Protein AF-A0A7W0PMU2-F1 (afdb_monomer_lite)

pLDDT: mean 76.15, std 16.68, range [39.75, 93.62]

Sequence (111 aa):
MLADWFDDGRVDRVYPLACYEEAIAAMPTDIRDYTDARDVIGRALTSALRGRSGAMSAEEQVPLPQAEGAIDATGTSTLPLPLPLVALFGLALTVLAAGALSHLARTRRDR

Foldseek 3Di:
DLVCCVVPNADPDDDDLVVLVVCLVPPDPCCVPVHCSNVRSVVSNVVNVVVVVVVVVPPPDDDDDDDDDDPPVPPPVPPVPPPVVVVVVVVVVVVVVVVVVVVVVVVVVVD

Radius of gyration: 25.79 Å; chains: 1; bounding box: 50×69×53 Å

Structure (mmCIF, N/CA/C/O backbone):
data_AF-A0A7W0PMU2-F1
#
_entry.id   AF-A0A7W0PMU2-F1
#
loop_
_atom_site.group_PDB
_atom_site.id
_atom_site.type_symbol
_atom_site.label_atom_id
_atom_site.label_alt_id
_atom_site.label_comp_id
_atom_site.label_asym_id
_atom_site.label_entity_id
_atom_site.label_seq_id
_atom_site.pdbx_PDB_ins_code
_atom_site.Cartn_x
_atom_site.Cartn_y
_atom_site.Cartn_z
_atom_site.occupancy
_atom_site.B_iso_or_equiv
_atom_site.auth_seq_id
_atom_site.auth_comp_id
_atom_site.auth_asym_id
_atom_site.auth_atom_id
_atom_site.pdbx_PDB_model_num
ATOM 1 N N . MET A 1 1 ? 1.602 -9.834 -9.540 1.00 82.94 1 MET A N 1
ATOM 2 C CA . MET A 1 1 ? 0.952 -8.577 -9.115 1.00 82.94 1 MET A CA 1
ATOM 3 C C . MET A 1 1 ? 1.589 -7.333 -9.696 1.00 82.94 1 MET A C 1
ATOM 5 O O . MET A 1 1 ? 0.844 -6.431 -10.011 1.00 82.94 1 MET A O 1
ATOM 9 N N . LEU A 1 2 ? 2.922 -7.229 -9.803 1.00 87.25 2 LEU A N 1
ATOM 10 C CA . LEU A 1 2 ? 3.525 -5.967 -10.243 1.00 87.25 2 LEU A CA 1
ATOM 11 C C . LEU A 1 2 ? 3.043 -5.592 -11.656 1.00 87.25 2 LEU A C 1
ATOM 13 O O . LEU A 1 2 ? 2.744 -4.437 -11.901 1.00 87.25 2 LEU A O 1
ATOM 17 N N . ALA A 1 3 ? 2.845 -6.594 -12.521 1.00 87.31 3 ALA A N 1
ATOM 18 C CA . ALA A 1 3 ? 2.192 -6.443 -13.823 1.00 87.31 3 ALA A CA 1
ATOM 19 C C . ALA A 1 3 ? 0.753 -5.889 -13.748 1.00 87.31 3 ALA A C 1
ATOM 21 O O . ALA A 1 3 ? 0.391 -5.086 -14.585 1.00 87.31 3 ALA A O 1
ATOM 22 N N . ASP A 1 4 ? -0.026 -6.271 -12.730 1.00 88.38 4 ASP A N 1
ATOM 23 C CA . ASP A 1 4 ? -1.390 -5.754 -12.502 1.00 88.38 4 ASP A CA 1
ATOM 24 C C . ASP A 1 4 ? -1.347 -4.241 -12.280 1.00 88.38 4 ASP A C 1
ATOM 26 O O . ASP A 1 4 ? -2.027 -3.482 -12.950 1.00 88.38 4 ASP A O 1
ATOM 30 N N . TRP A 1 5 ? -0.435 -3.810 -11.404 1.00 89.69 5 TRP A N 1
ATOM 31 C CA . TRP A 1 5 ? -0.202 -2.396 -11.144 1.00 89.69 5 TRP A CA 1
ATOM 32 C C . TRP A 1 5 ? 0.357 -1.653 -12.362 1.00 89.69 5 TRP A C 1
ATOM 34 O O . TRP A 1 5 ? 0.039 -0.488 -12.561 1.00 89.69 5 TRP A O 1
ATOM 44 N N . PHE A 1 6 ? 1.169 -2.303 -13.194 1.00 89.88 6 PHE A N 1
ATOM 45 C CA . PHE A 1 6 ? 1.695 -1.685 -14.412 1.00 89.88 6 PHE A CA 1
ATOM 46 C C . PHE A 1 6 ? 0.626 -1.382 -15.464 1.00 89.88 6 PHE A C 1
ATOM 48 O O . PHE A 1 6 ? 0.848 -0.487 -16.279 1.00 89.88 6 PHE A O 1
ATOM 55 N N . ASP A 1 7 ? -0.493 -2.107 -15.462 1.00 91.12 7 ASP A N 1
ATOM 56 C CA . ASP A 1 7 ? -1.523 -1.957 -16.487 1.00 91.12 7 ASP A CA 1
ATOM 57 C C . ASP A 1 7 ? -2.296 -0.632 -16.328 1.00 91.12 7 ASP A C 1
ATOM 59 O O . ASP A 1 7 ? -2.528 0.066 -17.317 1.00 91.12 7 ASP A O 1
ATOM 63 N N . ASP A 1 8 ? -2.668 -0.249 -15.100 1.00 90.38 8 ASP A N 1
ATOM 64 C CA . ASP A 1 8 ? -3.492 0.944 -14.838 1.00 90.38 8 ASP A CA 1
ATOM 65 C C . ASP A 1 8 ? -3.137 1.723 -13.550 1.00 90.38 8 ASP A C 1
ATOM 67 O O . ASP A 1 8 ? -3.837 2.665 -13.167 1.00 90.38 8 ASP A O 1
ATOM 71 N N . GLY A 1 9 ? -2.049 1.353 -12.870 1.00 90.81 9 GLY A N 1
ATOM 72 C CA . GLY A 1 9 ? -1.638 1.933 -11.590 1.00 90.81 9 GLY A CA 1
ATOM 73 C C . GLY A 1 9 ? -2.397 1.383 -10.377 1.00 90.81 9 GLY A C 1
ATOM 74 O O . GLY A 1 9 ? -2.260 1.922 -9.272 1.00 90.81 9 GLY A O 1
ATOM 75 N N . ARG A 1 10 ? -3.210 0.329 -10.530 1.00 91.19 10 ARG A N 1
ATOM 76 C CA . ARG A 1 10 ? -4.034 -0.245 -9.457 1.00 91.19 10 ARG A CA 1
ATOM 77 C C . ARG A 1 10 ? -3.775 -1.742 -9.304 1.00 91.19 10 ARG A C 1
ATOM 79 O O . ARG A 1 10 ? -3.279 -2.426 -10.182 1.00 91.19 10 ARG A O 1
ATOM 86 N N . VAL A 1 11 ? -4.054 -2.255 -8.109 1.00 91.06 11 VAL A N 1
ATOM 87 C CA . VAL A 1 11 ? -3.977 -3.695 -7.829 1.00 91.06 11 VAL A CA 1
ATOM 88 C C . VAL A 1 11 ? -5.399 -4.176 -7.618 1.00 91.06 11 VAL A C 1
ATOM 90 O O . VAL A 1 11 ? -5.951 -4.020 -6.527 1.00 91.06 11 VAL A O 1
ATOM 93 N N . ASP A 1 12 ? -5.999 -4.703 -8.679 1.00 88.88 12 ASP A N 1
ATOM 94 C CA . ASP A 1 12 ? -7.393 -5.148 -8.683 1.00 88.88 12 ASP A CA 1
ATOM 95 C C . ASP A 1 12 ? -7.5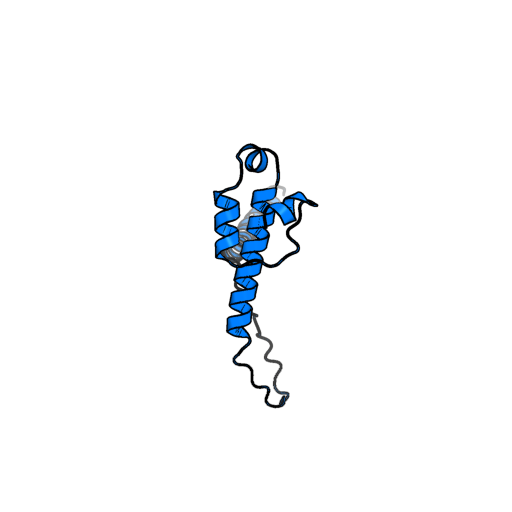26 -6.621 -8.297 1.00 88.88 12 ASP A C 1
ATOM 97 O O . ASP A 1 12 ? -8.568 -7.053 -7.793 1.00 88.88 12 ASP A O 1
ATOM 101 N N . ARG A 1 13 ? -6.465 -7.412 -8.487 1.00 89.56 13 ARG A N 1
ATOM 102 C CA . ARG A 1 13 ? -6.457 -8.827 -8.112 1.00 89.56 13 ARG A CA 1
ATOM 103 C C . ARG A 1 13 ? -5.980 -9.042 -6.679 1.00 89.56 13 ARG A C 1
ATOM 105 O O . ARG A 1 13 ? -5.066 -8.391 -6.175 1.00 89.56 13 ARG A O 1
ATOM 112 N N . VAL A 1 14 ? -6.580 -10.037 -6.029 1.00 89.31 14 VAL A N 1
ATOM 113 C CA . VAL A 1 14 ? -6.136 -10.523 -4.719 1.00 89.31 14 VAL A CA 1
ATOM 114 C C . VAL A 1 14 ? -5.021 -11.540 -4.923 1.00 89.31 14 VAL A C 1
ATOM 116 O O . VAL A 1 14 ? -5.182 -12.511 -5.663 1.00 89.31 14 VAL A O 1
ATOM 119 N N . TYR A 1 15 ? -3.897 -11.328 -4.245 1.00 90.00 15 TYR A N 1
ATOM 120 C CA . TYR A 1 15 ? -2.736 -12.210 -4.306 1.00 90.00 15 TYR A CA 1
ATOM 121 C C . TYR A 1 15 ? -2.450 -12.853 -2.940 1.00 90.00 15 TYR A C 1
ATOM 123 O O . TYR A 1 15 ? -2.900 -12.356 -1.906 1.00 90.00 15 TYR A O 1
ATOM 131 N N . PRO A 1 16 ? -1.705 -13.970 -2.894 1.00 90.81 16 PRO A N 1
ATOM 132 C CA . PRO A 1 16 ? -1.187 -14.513 -1.643 1.00 90.81 16 PRO A CA 1
ATOM 133 C C . PRO A 1 16 ? -0.252 -13.531 -0.928 1.00 90.81 16 PRO A C 1
ATOM 135 O O . PRO A 1 16 ? 0.419 -12.722 -1.568 1.00 90.81 16 PRO A O 1
ATOM 138 N N . LEU A 1 17 ? -0.158 -13.657 0.401 1.00 90.62 17 LEU A N 1
ATOM 139 C CA . LEU A 1 17 ? 0.656 -12.772 1.243 1.00 90.62 17 LEU A CA 1
ATOM 140 C C . LEU A 1 17 ? 2.118 -12.694 0.774 1.00 90.62 17 LEU A C 1
ATOM 142 O O . LEU A 1 17 ? 2.632 -11.600 0.571 1.00 90.62 17 LEU A O 1
ATOM 146 N N . ALA A 1 18 ? 2.737 -13.855 0.541 1.00 91.06 18 ALA A N 1
ATOM 147 C CA . ALA A 1 18 ? 4.133 -13.964 0.117 1.00 91.06 18 ALA A CA 1
ATOM 148 C C . ALA A 1 18 ? 4.414 -13.187 -1.172 1.00 91.06 18 ALA A C 1
ATOM 150 O O . ALA A 1 18 ? 5.441 -12.526 -1.285 1.00 91.06 18 ALA A O 1
ATOM 151 N N . CYS A 1 19 ? 3.460 -13.184 -2.109 1.00 92.50 19 CYS A N 1
ATOM 152 C CA . CYS A 1 19 ? 3.628 -12.428 -3.332 1.00 92.50 19 CYS A CA 1
ATOM 153 C C . CYS A 1 19 ? 3.838 -10.947 -3.005 1.00 92.50 19 CYS A C 1
ATOM 155 O O . CYS A 1 19 ? 4.756 -10.363 -3.563 1.00 92.50 19 CYS A O 1
ATOM 157 N N . TYR A 1 20 ? 3.024 -10.332 -2.129 1.00 91.44 20 TYR A N 1
ATOM 158 C CA . TYR A 1 20 ? 3.103 -8.886 -1.845 1.00 91.44 20 TYR A CA 1
ATOM 159 C C . TYR A 1 20 ? 4.492 -8.472 -1.363 1.00 91.44 20 TYR A C 1
ATOM 161 O O . TYR A 1 20 ? 5.031 -7.467 -1.826 1.00 91.44 20 TYR A O 1
ATOM 169 N N . GLU A 1 21 ? 5.081 -9.270 -0.477 1.00 91.00 21 GLU A N 1
ATOM 170 C CA . GLU A 1 21 ? 6.431 -9.043 0.034 1.00 91.00 21 GLU A CA 1
ATOM 171 C C . GLU A 1 21 ? 7.477 -9.186 -1.076 1.00 91.00 21 GLU A C 1
ATOM 173 O O . GLU A 1 21 ? 8.325 -8.306 -1.235 1.00 91.00 21 GLU A O 1
ATOM 178 N N . GLU A 1 22 ? 7.364 -10.230 -1.902 1.00 92.12 22 GLU A N 1
ATOM 179 C CA . GLU A 1 22 ? 8.235 -10.440 -3.062 1.00 92.12 22 GLU A CA 1
ATOM 180 C C . GLU A 1 22 ? 8.167 -9.273 -4.049 1.00 92.12 22 GLU A C 1
ATOM 182 O O . GLU A 1 22 ? 9.202 -8.811 -4.521 1.00 92.12 22 GLU A O 1
ATOM 187 N N . ALA A 1 23 ? 6.977 -8.743 -4.347 1.00 90.69 23 ALA A N 1
ATOM 188 C CA . ALA A 1 23 ? 6.856 -7.620 -5.274 1.00 90.69 23 ALA A CA 1
ATOM 189 C C . ALA A 1 23 ? 7.445 -6.327 -4.714 1.00 90.69 23 ALA A C 1
ATOM 191 O O . ALA A 1 23 ? 8.028 -5.562 -5.476 1.00 90.69 23 ALA A O 1
ATOM 192 N N . ILE A 1 24 ? 7.317 -6.076 -3.408 1.00 90.12 24 ILE A N 1
ATOM 193 C CA . ILE A 1 24 ? 7.946 -4.914 -2.769 1.00 90.12 24 ILE A CA 1
ATOM 194 C C . ILE A 1 24 ? 9.472 -5.067 -2.782 1.00 90.12 24 ILE A C 1
ATOM 196 O O . ILE A 1 24 ? 10.180 -4.096 -3.047 1.00 90.12 24 ILE A O 1
ATOM 200 N N . ALA A 1 25 ? 9.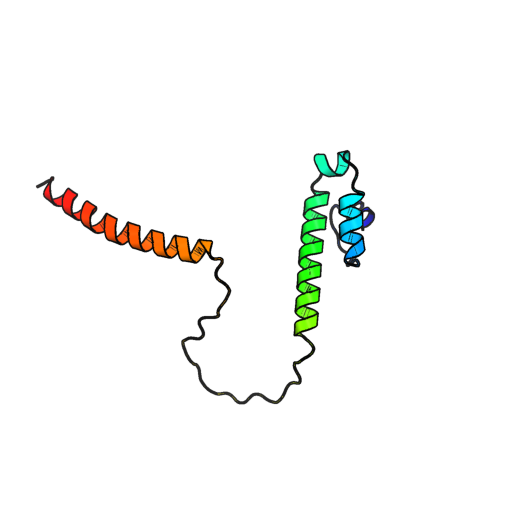979 -6.274 -2.521 1.00 90.06 25 ALA A N 1
ATOM 201 C CA . ALA A 1 25 ? 11.411 -6.561 -2.498 1.00 90.06 25 ALA A CA 1
ATOM 202 C C . ALA A 1 25 ? 12.051 -6.526 -3.896 1.00 90.06 25 ALA A C 1
ATOM 204 O O . ALA A 1 25 ? 13.156 -6.010 -4.051 1.00 90.06 25 ALA A O 1
ATOM 205 N N . ALA A 1 26 ? 11.357 -7.043 -4.912 1.00 90.75 26 ALA A N 1
ATOM 206 C CA . ALA A 1 26 ? 11.827 -7.106 -6.295 1.00 90.75 26 ALA A CA 1
ATOM 207 C C . ALA A 1 26 ? 11.558 -5.820 -7.100 1.00 90.75 26 ALA A C 1
ATOM 209 O O . ALA A 1 26 ? 11.840 -5.776 -8.298 1.00 90.75 26 ALA A O 1
ATOM 210 N N . MET A 1 27 ? 10.990 -4.779 -6.480 1.00 88.19 27 MET A N 1
ATOM 211 C CA . MET A 1 27 ? 10.603 -3.559 -7.185 1.00 88.19 27 MET A CA 1
ATOM 212 C C . MET A 1 27 ? 11.838 -2.773 -7.675 1.00 88.19 27 MET A C 1
ATOM 214 O O . MET A 1 27 ? 12.694 -2.429 -6.851 1.00 88.19 27 MET A O 1
ATOM 218 N N . PRO A 1 28 ? 11.926 -2.431 -8.978 1.00 90.44 28 PRO A N 1
ATOM 219 C CA . PRO A 1 28 ? 13.024 -1.629 -9.518 1.00 90.44 28 PRO A CA 1
ATOM 220 C C . PRO A 1 28 ? 13.091 -0.234 -8.890 1.00 90.44 28 PRO A C 1
ATOM 222 O O . PRO A 1 28 ? 12.054 0.363 -8.598 1.00 90.44 28 PRO A O 1
ATOM 225 N N . THR A 1 29 ? 14.299 0.312 -8.741 1.00 90.88 29 THR A N 1
ATOM 226 C CA . THR A 1 29 ? 14.528 1.646 -8.160 1.00 90.88 29 THR A CA 1
ATOM 227 C C . THR A 1 29 ? 13.756 2.743 -8.892 1.00 90.88 29 THR A C 1
ATOM 229 O O . THR A 1 29 ? 13.087 3.534 -8.242 1.00 90.88 29 THR A O 1
ATOM 232 N N . ASP A 1 30 ? 13.737 2.731 -10.227 1.00 91.00 30 ASP A N 1
ATOM 233 C CA . ASP A 1 30 ? 13.029 3.756 -11.008 1.00 91.00 30 ASP A CA 1
ATOM 234 C C . ASP A 1 30 ? 11.521 3.765 -10.722 1.00 91.00 30 ASP A C 1
ATOM 236 O O . ASP A 1 30 ? 10.902 4.815 -10.590 1.00 91.00 30 ASP A O 1
ATOM 240 N N . ILE A 1 31 ? 10.921 2.587 -10.554 1.00 90.06 31 ILE A N 1
ATOM 241 C CA . ILE A 1 31 ? 9.511 2.474 -10.169 1.00 90.06 31 ILE A CA 1
ATOM 242 C C . ILE A 1 31 ? 9.324 2.976 -8.739 1.00 90.06 31 ILE A C 1
ATOM 244 O O . ILE A 1 31 ? 8.409 3.744 -8.465 1.00 90.06 31 ILE A O 1
ATOM 248 N N . ARG A 1 32 ? 10.199 2.572 -7.820 1.00 89.31 32 ARG A N 1
ATOM 249 C CA . ARG A 1 32 ? 10.104 2.956 -6.407 1.00 89.31 32 ARG A CA 1
ATOM 250 C C . ARG A 1 32 ? 10.230 4.456 -6.175 1.00 89.31 32 ARG A C 1
ATOM 252 O O . ARG A 1 32 ? 9.574 4.963 -5.272 1.00 89.31 32 ARG A O 1
ATOM 259 N N . ASP A 1 33 ? 11.089 5.116 -6.939 1.00 91.44 33 ASP A N 1
ATOM 260 C CA . ASP A 1 33 ? 11.463 6.509 -6.704 1.00 91.44 33 ASP A CA 1
ATOM 261 C C . ASP A 1 33 ? 10.603 7.484 -7.516 1.00 91.44 33 ASP A C 1
ATOM 263 O O . ASP A 1 33 ? 10.403 8.622 -7.092 1.00 91.44 33 ASP A O 1
ATOM 267 N N . TYR A 1 34 ? 10.060 7.044 -8.656 1.00 86.88 34 TYR A N 1
ATOM 268 C CA . TYR A 1 34 ? 9.281 7.901 -9.554 1.00 86.88 34 TYR A CA 1
ATOM 269 C C . TYR A 1 34 ? 7.790 7.564 -9.623 1.00 86.88 34 TYR A C 1
ATOM 271 O O . TYR A 1 34 ? 7.058 8.225 -10.360 1.00 86.88 34 TYR A O 1
ATOM 279 N N . THR A 1 35 ? 7.312 6.570 -8.871 1.00 91.81 35 THR A N 1
ATOM 280 C CA . THR A 1 35 ? 5.894 6.178 -8.876 1.00 91.81 35 THR A CA 1
ATOM 281 C C . THR A 1 35 ? 5.372 5.873 -7.474 1.00 91.81 35 THR A C 1
ATOM 283 O O . THR A 1 35 ? 6.135 5.654 -6.536 1.00 91.81 35 THR A O 1
ATOM 286 N N . ASP A 1 36 ? 4.049 5.817 -7.334 1.00 92.25 36 ASP A N 1
ATOM 287 C CA . ASP A 1 36 ? 3.352 5.460 -6.096 1.00 92.25 36 ASP A CA 1
ATOM 288 C C . ASP A 1 36 ? 3.139 3.940 -5.931 1.00 92.25 36 ASP A C 1
ATOM 290 O O . ASP A 1 36 ? 2.429 3.502 -5.019 1.00 92.25 36 ASP A O 1
ATOM 294 N N . ALA A 1 37 ? 3.784 3.112 -6.766 1.00 92.06 37 ALA A N 1
ATOM 295 C CA . ALA A 1 37 ? 3.624 1.655 -6.778 1.00 92.06 37 ALA A CA 1
ATOM 296 C C . ALA A 1 37 ? 3.756 1.022 -5.392 1.00 92.06 37 ALA A C 1
ATOM 298 O O . ALA A 1 37 ? 2.968 0.156 -5.001 1.00 92.06 37 ALA A O 1
ATOM 299 N N . ARG A 1 38 ? 4.756 1.467 -4.624 1.00 92.25 38 ARG A N 1
ATOM 300 C CA . ARG A 1 38 ? 5.036 0.935 -3.289 1.00 92.25 38 ARG A CA 1
ATOM 301 C C . ARG A 1 38 ? 3.878 1.181 -2.327 1.00 92.25 38 ARG A C 1
ATOM 303 O O . ARG A 1 38 ? 3.520 0.280 -1.567 1.00 92.25 38 ARG A O 1
ATOM 310 N N . ASP A 1 39 ? 3.285 2.365 -2.380 1.00 93.56 39 ASP A N 1
ATOM 311 C CA . ASP A 1 39 ? 2.190 2.748 -1.495 1.00 93.56 39 ASP A CA 1
ATOM 312 C C . ASP A 1 39 ? 0.887 2.050 -1.885 1.00 93.56 39 ASP A C 1
ATOM 314 O O . ASP A 1 39 ? 0.143 1.591 -1.013 1.00 93.56 39 ASP A O 1
ATOM 318 N N . VAL A 1 40 ? 0.614 1.911 -3.188 1.00 93.62 40 VAL A N 1
ATOM 319 C CA . VAL A 1 40 ? -0.560 1.180 -3.689 1.00 93.62 40 VAL A CA 1
ATOM 320 C C . VAL A 1 40 ? -0.499 -0.292 -3.276 1.00 93.62 40 VAL A C 1
ATOM 322 O O . VAL A 1 40 ? -1.460 -0.811 -2.700 1.00 93.62 40 VAL A O 1
ATOM 325 N N . ILE A 1 41 ? 0.643 -0.951 -3.494 1.00 92.25 41 ILE A N 1
ATOM 326 C CA . ILE A 1 41 ? 0.843 -2.362 -3.137 1.00 92.25 41 ILE A CA 1
ATOM 327 C C . ILE A 1 41 ? 0.828 -2.547 -1.611 1.00 92.25 41 ILE A C 1
ATOM 329 O O . ILE A 1 41 ? 0.178 -3.466 -1.113 1.00 92.25 41 ILE A O 1
ATOM 333 N N . GLY A 1 42 ? 1.469 -1.656 -0.846 1.00 92.75 42 GLY A N 1
ATOM 334 C CA . GLY A 1 42 ? 1.470 -1.705 0.623 1.00 92.75 42 GLY A CA 1
ATOM 335 C C . GLY A 1 42 ? 0.077 -1.511 1.237 1.00 92.75 42 GLY A C 1
ATOM 336 O O . GLY A 1 42 ? -0.300 -2.186 2.204 1.00 92.75 42 GLY A O 1
ATOM 337 N N . ARG A 1 43 ? -0.741 -0.641 0.635 1.00 92.06 43 ARG A N 1
ATOM 338 C CA . ARG A 1 43 ? -2.150 -0.479 1.007 1.00 92.06 43 ARG A CA 1
ATOM 339 C C . ARG A 1 43 ? -2.955 -1.743 0.702 1.00 92.06 43 ARG A C 1
ATOM 341 O O . ARG A 1 43 ? -3.705 -2.192 1.567 1.00 92.06 43 ARG A O 1
ATOM 348 N N . ALA A 1 44 ? -2.772 -2.345 -0.475 1.00 91.88 44 ALA A N 1
ATOM 349 C CA . ALA A 1 44 ? -3.423 -3.606 -0.839 1.00 91.88 44 ALA A CA 1
ATOM 350 C C . ALA A 1 44 ? -3.044 -4.754 0.117 1.00 91.88 44 ALA A C 1
ATOM 352 O O . ALA A 1 44 ? -3.918 -5.495 0.568 1.00 91.88 44 ALA A O 1
ATOM 353 N N . LEU A 1 45 ? -1.770 -4.841 0.511 1.00 91.75 45 LEU A N 1
ATOM 354 C CA . LEU A 1 45 ? -1.270 -5.799 1.499 1.00 91.75 45 LEU A CA 1
ATOM 355 C C . LEU A 1 45 ? -1.977 -5.645 2.853 1.00 91.75 45 LEU A C 1
ATOM 357 O O . LEU A 1 45 ? -2.484 -6.616 3.416 1.00 91.75 45 LEU A O 1
ATOM 361 N N . THR A 1 46 ? -2.063 -4.418 3.365 1.00 91.19 46 THR A N 1
ATOM 362 C CA . THR A 1 46 ? -2.718 -4.151 4.656 1.00 91.19 46 THR A CA 1
ATOM 363 C C . THR A 1 46 ? -4.210 -4.507 4.612 1.00 91.19 46 THR A C 1
ATOM 365 O O . THR A 1 46 ? -4.747 -5.072 5.569 1.00 91.19 46 THR A O 1
ATOM 368 N N . SER A 1 47 ? -4.879 -4.243 3.484 1.00 90.19 47 SER A N 1
ATOM 369 C CA . SER A 1 47 ? -6.266 -4.662 3.248 1.00 90.19 47 SER A CA 1
ATOM 370 C C . SER A 1 47 ? -6.417 -6.186 3.242 1.00 90.19 47 SER A C 1
ATOM 372 O O . SER A 1 47 ? -7.333 -6.709 3.878 1.00 90.19 47 SER A O 1
ATOM 374 N N . ALA A 1 48 ? -5.499 -6.911 2.595 1.00 88.81 48 ALA A N 1
ATOM 375 C CA . ALA A 1 48 ? -5.502 -8.373 2.565 1.00 88.81 48 ALA A CA 1
ATOM 376 C C . ALA A 1 48 ? -5.285 -8.985 3.962 1.00 88.81 48 ALA A C 1
ATOM 378 O O . ALA A 1 48 ? -5.965 -9.944 4.332 1.00 88.81 48 ALA A O 1
ATOM 379 N N . LEU A 1 49 ? -4.397 -8.398 4.775 1.00 90.31 49 LEU A N 1
ATOM 380 C CA . LEU A 1 49 ? -4.184 -8.809 6.167 1.00 90.31 49 LEU A CA 1
ATOM 381 C C . LEU A 1 49 ? -5.447 -8.616 7.014 1.00 90.31 49 LEU A C 1
ATOM 383 O O . LEU A 1 49 ? -5.828 -9.512 7.765 1.00 90.31 49 LEU A O 1
ATOM 387 N N . ARG A 1 50 ? -6.145 -7.486 6.851 1.00 88.38 50 ARG A N 1
ATOM 388 C CA . ARG A 1 50 ? -7.418 -7.237 7.542 1.00 88.38 50 ARG A CA 1
ATOM 389 C C . ARG A 1 50 ? -8.507 -8.221 7.113 1.00 88.38 50 ARG A C 1
ATOM 391 O O . ARG A 1 50 ? -9.225 -8.724 7.972 1.00 88.38 50 ARG A O 1
ATOM 398 N N . GLY A 1 51 ? -8.613 -8.511 5.816 1.00 84.44 51 GLY A N 1
ATOM 399 C CA . GLY A 1 51 ? -9.561 -9.495 5.288 1.00 84.44 51 GLY A CA 1
ATOM 400 C C . GLY A 1 51 ? -9.316 -10.898 5.845 1.00 84.44 51 GLY A C 1
ATOM 401 O O . GLY A 1 51 ? -10.260 -11.577 6.235 1.00 84.44 51 GLY A O 1
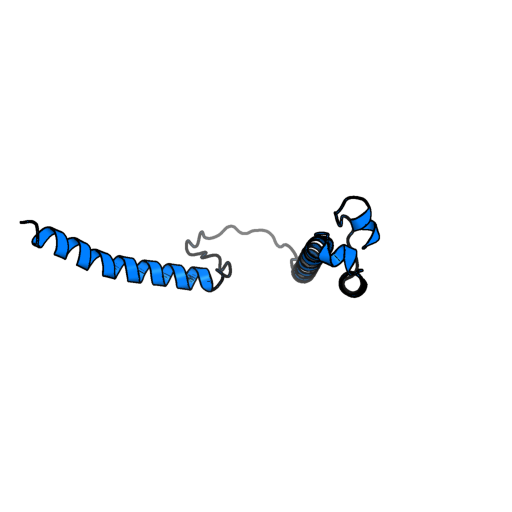ATOM 402 N N . ARG A 1 52 ? -8.047 -11.304 5.980 1.00 80.38 52 ARG A N 1
ATOM 403 C CA . ARG A 1 52 ? -7.668 -12.574 6.616 1.00 80.38 52 ARG A CA 1
ATOM 404 C C . ARG A 1 52 ? -8.041 -12.620 8.099 1.00 80.38 52 ARG A C 1
ATOM 406 O O . ARG A 1 52 ? -8.574 -13.630 8.547 1.00 80.38 52 ARG A O 1
ATOM 413 N N . SER A 1 53 ? -7.789 -11.549 8.852 1.00 76.56 53 SER A N 1
ATOM 414 C CA . SER A 1 53 ? -8.189 -11.480 10.263 1.00 76.56 53 SER A CA 1
ATOM 415 C C . SER A 1 53 ? -9.710 -11.518 10.426 1.00 76.56 53 SER A C 1
ATOM 417 O O . SER A 1 53 ? -10.208 -12.210 11.304 1.00 76.56 53 SER A O 1
ATOM 419 N N . GLY A 1 54 ? -10.452 -10.837 9.546 1.00 69.25 54 GLY A N 1
ATOM 420 C CA . GLY A 1 54 ? -11.915 -10.890 9.516 1.00 69.25 54 GLY A CA 1
ATOM 421 C C . GLY A 1 54 ? -12.459 -12.273 9.150 1.00 69.25 54 GLY A C 1
ATOM 422 O O . GLY A 1 54 ? -13.415 -12.723 9.767 1.00 69.25 54 GLY A O 1
ATOM 423 N N . ALA A 1 55 ? -11.817 -12.982 8.217 1.00 60.84 55 ALA A N 1
ATOM 424 C CA . ALA A 1 55 ? -12.173 -14.359 7.873 1.00 60.84 55 ALA A CA 1
ATOM 425 C C . ALA A 1 55 ? -11.932 -15.330 9.042 1.00 60.84 55 ALA A C 1
ATOM 427 O O . ALA A 1 55 ? -12.747 -16.213 9.273 1.00 60.84 55 ALA A O 1
ATOM 428 N N . MET A 1 56 ? -10.876 -15.121 9.839 1.00 56.28 56 MET A N 1
ATOM 429 C CA . MET A 1 56 ? -10.642 -15.905 11.059 1.00 56.28 56 MET A CA 1
ATOM 430 C C . MET A 1 56 ? -11.628 -15.560 12.193 1.00 56.28 56 MET A C 1
ATOM 432 O O . MET A 1 56 ? -11.820 -16.364 13.097 1.00 56.28 56 MET A O 1
ATOM 436 N N . SER A 1 57 ? -12.287 -14.395 12.133 1.00 52.47 57 SER A N 1
ATOM 437 C CA . SER A 1 57 ? -13.390 -14.014 13.030 1.00 52.47 57 SER A CA 1
ATOM 438 C C . SER A 1 57 ? -14.779 -14.449 12.547 1.00 52.47 57 SER A C 1
ATOM 440 O O . SER A 1 57 ? -15.713 -14.432 13.343 1.00 52.47 57 SER A O 1
ATOM 442 N N . ALA A 1 58 ? -14.941 -14.815 11.273 1.00 54.03 58 ALA A N 1
ATOM 443 C CA . ALA A 1 58 ? -16.251 -15.064 10.669 1.00 54.03 58 ALA A CA 1
ATOM 444 C C . ALA A 1 58 ? -16.748 -16.518 10.800 1.00 54.03 58 ALA A C 1
ATOM 446 O O . ALA A 1 58 ? -17.909 -16.779 10.502 1.00 54.03 58 ALA A O 1
ATOM 447 N N . GLU A 1 59 ? -15.911 -17.457 11.255 1.00 50.75 59 GLU A N 1
ATOM 448 C CA . GLU A 1 59 ? -16.246 -18.892 11.252 1.00 50.75 59 GLU A CA 1
ATOM 449 C C . GLU A 1 59 ? -16.865 -19.428 12.570 1.00 50.75 59 GLU A C 1
ATOM 451 O O . GLU A 1 59 ? -17.157 -20.613 12.657 1.00 50.75 59 GLU A O 1
ATOM 456 N N . GLU A 1 60 ? -17.153 -18.592 13.582 1.00 54.50 60 GLU A N 1
ATOM 457 C CA . GLU A 1 60 ? -17.755 -19.029 14.874 1.00 54.50 60 GLU A CA 1
ATOM 458 C C . GLU A 1 60 ? -19.166 -18.447 15.135 1.00 54.50 60 GLU A C 1
ATOM 460 O O . GLU A 1 60 ? -19.624 -18.332 16.268 1.00 54.50 60 GLU A O 1
ATOM 465 N N . GLN A 1 61 ? -19.905 -18.036 14.103 1.00 44.41 61 GLN A N 1
ATOM 466 C CA . GLN A 1 61 ? -21.270 -17.519 14.285 1.00 44.41 61 GLN A CA 1
ATOM 467 C C . GLN A 1 61 ? -22.307 -18.451 13.668 1.00 44.41 61 GLN A C 1
ATOM 469 O O . GLN A 1 61 ? -22.754 -18.265 12.540 1.00 44.41 61 GLN A O 1
ATOM 474 N N . VAL A 1 62 ? -22.722 -19.440 14.459 1.0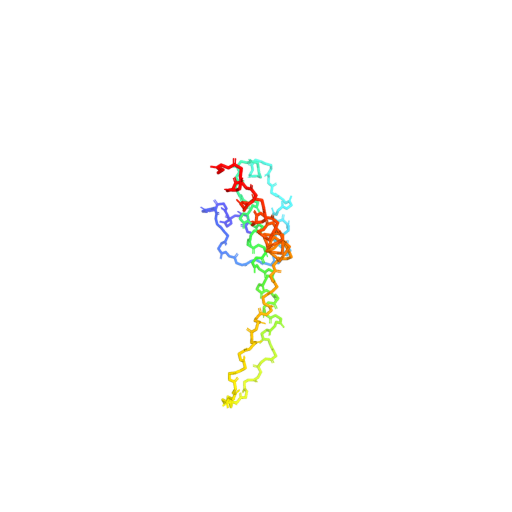0 54.22 62 VAL A N 1
ATOM 475 C CA . VAL A 1 62 ? -23.947 -20.217 14.239 1.00 54.22 62 VAL A CA 1
ATOM 476 C C . VAL A 1 62 ? -25.136 -19.346 14.689 1.00 54.22 62 VAL A C 1
ATOM 478 O O . VAL A 1 62 ? -25.236 -19.054 15.883 1.00 54.22 62 VAL A O 1
ATOM 481 N N . PRO A 1 63 ? -26.035 -18.870 13.804 1.00 49.00 63 PRO A N 1
ATOM 482 C CA . PRO A 1 63 ? -27.115 -17.980 14.226 1.00 49.00 63 PRO A CA 1
ATOM 483 C C . PRO A 1 63 ? -28.215 -18.757 14.967 1.00 49.00 63 PRO A C 1
ATOM 485 O O . PRO A 1 63 ? -28.874 -19.615 14.381 1.00 49.00 63 PRO A O 1
ATOM 488 N N . LEU A 1 64 ? -28.447 -18.432 16.243 1.00 46.16 64 LEU A N 1
ATOM 489 C CA . LEU A 1 64 ? -29.692 -18.748 16.956 1.00 46.16 64 LEU A CA 1
ATOM 490 C C . LEU A 1 64 ? -30.591 -17.498 17.023 1.00 46.16 64 LEU A C 1
ATOM 492 O O . LEU A 1 64 ? -30.076 -16.378 17.031 1.00 46.16 64 LEU A O 1
ATOM 496 N N . PRO A 1 65 ? -31.928 -17.669 17.020 1.00 52.19 65 PRO A N 1
ATOM 497 C CA . PRO A 1 65 ? -32.873 -16.592 16.754 1.00 52.19 65 PRO A CA 1
ATOM 498 C C . PRO A 1 65 ? -32.871 -15.519 17.845 1.00 52.19 65 PRO A C 1
ATOM 500 O O . PRO A 1 65 ? -32.724 -15.790 19.035 1.00 52.19 65 PRO A O 1
ATOM 503 N N . GLN A 1 66 ? -33.051 -14.287 17.377 1.00 52.31 66 GLN A N 1
ATOM 504 C CA . GLN A 1 66 ? -32.987 -13.038 18.119 1.00 52.31 66 GLN A CA 1
ATOM 505 C C . GLN A 1 66 ? -34.091 -12.969 19.182 1.00 52.31 66 GLN A C 1
ATOM 507 O O . GLN A 1 66 ? -35.275 -13.012 18.854 1.00 52.31 66 GLN A O 1
ATOM 512 N N . ALA A 1 67 ? -33.695 -12.802 20.443 1.00 47.72 67 ALA A N 1
ATOM 513 C CA . ALA A 1 67 ? -34.567 -12.288 21.489 1.00 47.72 67 ALA A CA 1
ATOM 514 C C . ALA A 1 67 ? -34.196 -10.822 21.737 1.00 47.72 67 ALA A C 1
ATOM 516 O O . ALA A 1 67 ? -33.086 -10.510 22.169 1.00 47.72 67 ALA A O 1
ATOM 517 N N . GLU A 1 68 ? -35.124 -9.929 21.404 1.00 54.44 68 GLU A N 1
ATOM 518 C CA . GLU A 1 68 ? -35.091 -8.512 21.751 1.00 54.44 68 GLU A CA 1
ATOM 519 C C . GLU A 1 68 ? -34.987 -8.333 23.271 1.00 54.44 68 GLU A C 1
ATOM 521 O O . GLU A 1 68 ? -35.741 -8.936 24.035 1.00 54.44 68 GLU A O 1
ATOM 526 N N . GLY A 1 69 ? -34.076 -7.471 23.720 1.00 48.41 69 GLY A N 1
ATOM 527 C CA . GLY A 1 69 ? -33.985 -7.117 25.128 1.00 48.41 69 GLY A CA 1
ATOM 528 C C . GLY A 1 69 ? -32.869 -6.126 25.426 1.00 48.41 69 GLY A C 1
ATOM 529 O O . GLY A 1 69 ? -31.699 -6.448 25.277 1.00 48.41 69 GLY A O 1
ATOM 530 N N . ALA A 1 70 ? -33.281 -4.958 25.919 1.00 45.31 70 ALA A N 1
ATOM 531 C CA . ALA A 1 70 ? -32.486 -3.929 26.588 1.00 45.31 70 ALA A CA 1
ATOM 532 C C . ALA A 1 70 ? -31.553 -3.070 25.711 1.00 45.31 70 ALA A C 1
ATOM 534 O O . ALA A 1 70 ? -30.405 -3.392 25.420 1.00 45.31 70 ALA A O 1
ATOM 535 N N . ILE A 1 71 ? -32.049 -1.868 25.409 1.00 55.19 71 ILE A N 1
ATOM 536 C CA . ILE A 1 71 ? -31.220 -0.670 25.272 1.00 55.19 71 ILE A CA 1
ATOM 537 C C . ILE A 1 71 ? -30.470 -0.411 26.588 1.00 55.19 71 ILE A C 1
ATOM 539 O O . ILE A 1 71 ? -30.938 0.346 27.435 1.00 55.19 71 ILE A O 1
ATOM 543 N N . ASP A 1 72 ? -29.294 -1.010 26.759 1.00 39.75 72 ASP A N 1
ATOM 544 C CA . ASP A 1 72 ? -28.326 -0.499 27.726 1.00 39.75 72 ASP A CA 1
ATOM 545 C C . ASP A 1 72 ? -27.578 0.668 27.076 1.00 39.75 72 ASP A C 1
ATOM 547 O O . ASP A 1 72 ? -26.649 0.523 26.275 1.00 39.75 72 ASP A O 1
ATOM 551 N N . ALA A 1 73 ? -28.042 1.871 27.405 1.00 53.00 73 ALA A N 1
ATOM 552 C CA . ALA A 1 73 ? -27.434 3.144 27.056 1.00 53.00 73 ALA A CA 1
ATOM 553 C C . ALA A 1 73 ? -26.124 3.362 27.835 1.00 53.00 73 ALA A C 1
ATOM 555 O O . ALA A 1 73 ? -25.970 4.329 28.564 1.00 53.00 73 ALA A O 1
ATOM 556 N N . THR A 1 74 ? -25.165 2.451 27.700 1.00 49.41 74 THR A N 1
ATOM 557 C CA . THR A 1 74 ? -23.719 2.694 27.828 1.00 49.41 74 THR A CA 1
ATOM 558 C C . THR A 1 74 ? -22.988 1.644 26.986 1.00 49.41 74 THR A C 1
ATOM 560 O O . THR A 1 74 ? -21.980 1.067 27.374 1.00 49.41 74 THR A O 1
ATOM 563 N N . GLY A 1 75 ? -23.483 1.397 25.774 1.00 47.47 75 GLY A N 1
ATOM 564 C CA . GLY A 1 75 ? -22.672 0.848 24.697 1.00 47.47 75 GLY A CA 1
ATOM 565 C C . GLY A 1 75 ? -21.688 1.910 24.217 1.00 47.47 75 GLY A C 1
ATOM 566 O O . GLY A 1 75 ? -21.772 2.352 23.071 1.00 47.47 75 GLY A O 1
ATOM 567 N N . THR A 1 76 ? -20.768 2.344 25.090 1.00 48.34 76 THR A N 1
ATOM 568 C CA . THR A 1 76 ? -19.487 2.896 24.652 1.00 48.34 76 THR A CA 1
ATOM 569 C C . THR A 1 76 ? -18.870 1.776 23.849 1.00 48.34 76 THR A C 1
ATOM 571 O O . THR A 1 76 ? -18.226 0.885 24.397 1.00 48.34 76 THR A O 1
ATOM 574 N N . SER A 1 77 ? -19.168 1.775 22.552 1.00 46.91 77 SER A N 1
ATOM 575 C CA . SER A 1 77 ? -18.440 0.996 21.581 1.00 46.91 77 SER A CA 1
ATOM 576 C C . SER A 1 77 ? -16.995 1.332 21.870 1.00 46.91 77 SER A C 1
ATOM 578 O O . SER A 1 77 ? -16.547 2.454 21.629 1.00 46.91 77 SER A O 1
ATOM 580 N N . THR A 1 78 ? -16.294 0.378 22.465 1.00 54.84 78 THR A N 1
ATOM 581 C CA . THR A 1 78 ? -14.848 0.338 22.581 1.00 54.84 78 THR A CA 1
ATOM 582 C C . THR A 1 78 ? -14.304 0.141 21.171 1.00 54.84 78 THR A C 1
ATOM 584 O O . THR A 1 78 ? -13.590 -0.805 20.866 1.00 54.84 78 THR A O 1
ATOM 587 N N . LEU A 1 79 ? -14.646 1.074 20.277 1.00 56.44 79 LEU A N 1
ATOM 588 C CA . LEU A 1 79 ? -13.760 1.477 19.217 1.00 56.44 79 LEU A CA 1
ATOM 589 C C . LEU A 1 79 ? -12.462 1.788 19.959 1.00 56.44 79 LEU A C 1
ATOM 591 O O . LEU A 1 79 ? -12.498 2.613 20.880 1.00 56.44 79 LEU A O 1
ATOM 595 N N . PRO A 1 80 ? -11.351 1.101 19.662 1.00 61.84 80 PRO A N 1
ATOM 596 C CA . PRO A 1 80 ? -10.067 1.509 20.185 1.00 61.84 80 PRO A CA 1
ATOM 597 C C . PRO A 1 80 ? -9.828 2.915 19.643 1.00 61.84 80 PRO A C 1
ATOM 599 O O . PRO A 1 80 ? -9.361 3.100 18.521 1.00 61.84 80 PRO A O 1
ATOM 602 N N . LEU A 1 81 ? -10.240 3.920 20.416 1.00 66.56 81 LEU A N 1
ATOM 603 C CA . LEU A 1 81 ? -9.898 5.301 20.167 1.00 66.56 81 LEU A CA 1
ATOM 604 C C . LEU A 1 81 ? -8.374 5.295 20.149 1.00 66.56 81 LEU A C 1
ATOM 606 O O . LEU A 1 81 ? -7.770 4.866 21.139 1.00 66.56 81 LEU A O 1
ATOM 610 N N . PRO A 1 82 ? -7.734 5.673 19.031 1.00 67.75 82 PRO A N 1
ATOM 611 C CA . PRO A 1 82 ? -6.288 5.688 18.982 1.00 67.75 82 PRO A CA 1
ATOM 612 C C . PRO A 1 82 ? -5.809 6.549 20.151 1.00 67.75 82 PRO A C 1
ATOM 614 O O . PRO A 1 82 ? -6.259 7.685 20.303 1.00 67.75 82 PRO A O 1
ATOM 617 N N . LEU A 1 83 ? -4.919 5.990 20.982 1.00 76.38 83 LEU A N 1
ATOM 618 C CA . LEU A 1 83 ? -4.322 6.640 22.156 1.00 76.38 83 LEU A CA 1
ATOM 619 C C . LEU A 1 83 ? -4.018 8.145 21.979 1.00 76.38 83 LEU A C 1
ATOM 621 O O . LEU A 1 83 ? -4.298 8.895 22.918 1.00 76.38 83 LEU A O 1
ATOM 625 N N . PRO A 1 84 ? -3.529 8.643 20.818 1.00 75.50 84 PRO A N 1
ATOM 626 C CA . PRO A 1 84 ? -3.37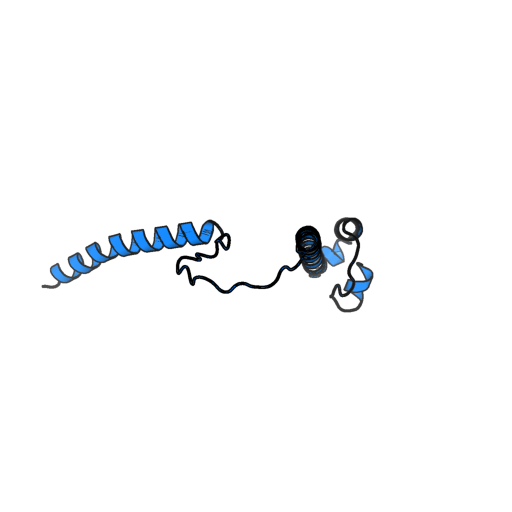2 10.084 20.608 1.00 75.50 84 PRO A CA 1
ATOM 627 C C . PRO A 1 84 ? -4.655 10.908 20.802 1.00 75.50 84 PRO A C 1
ATOM 629 O O . PRO A 1 84 ? -4.584 11.990 21.373 1.00 75.50 84 PRO A O 1
ATOM 632 N N . LEU A 1 85 ? -5.831 10.432 20.383 1.00 82.56 85 LEU A N 1
ATOM 633 C CA . LEU A 1 85 ? -7.076 11.204 20.489 1.00 82.56 85 LEU A CA 1
ATOM 634 C C . LEU A 1 85 ? -7.536 11.381 21.941 1.00 82.56 85 LEU A C 1
AT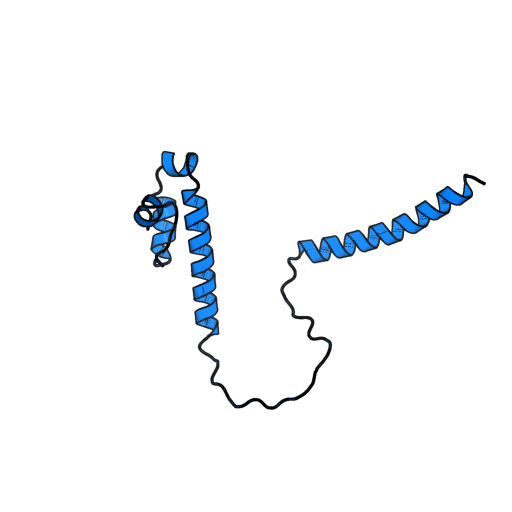OM 636 O O . LEU A 1 85 ? -7.977 12.468 22.309 1.00 82.56 85 LEU A O 1
ATOM 640 N N . VAL A 1 86 ? -7.387 10.352 22.781 1.00 82.25 86 VAL A N 1
ATOM 641 C CA . VAL A 1 86 ? -7.730 10.437 24.213 1.00 82.25 86 VAL A CA 1
ATOM 642 C C . VAL A 1 86 ? -6.789 11.402 24.939 1.00 82.25 86 VAL A C 1
ATOM 644 O O . VAL A 1 86 ? -7.247 12.244 25.712 1.00 82.25 86 VAL A O 1
ATOM 647 N N . ALA A 1 87 ? -5.485 11.334 24.648 1.00 84.31 87 ALA A N 1
ATOM 648 C CA . ALA A 1 87 ? -4.495 12.245 25.221 1.00 84.31 87 ALA A CA 1
ATOM 649 C C . ALA A 1 87 ? -4.752 13.707 24.815 1.00 84.31 87 ALA A C 1
ATOM 651 O O . ALA A 1 87 ? -4.704 14.601 25.661 1.00 84.31 87 ALA A O 1
ATOM 652 N N . LEU A 1 88 ? -5.082 13.951 23.541 1.00 87.50 88 LEU A N 1
ATOM 653 C CA . LEU A 1 88 ? -5.414 15.288 23.041 1.00 87.50 88 LEU A CA 1
ATOM 654 C C . LEU A 1 88 ? -6.696 15.843 23.669 1.00 87.50 88 LEU A C 1
ATOM 656 O O . LEU A 1 88 ? -6.724 17.011 24.046 1.00 87.50 88 LEU A O 1
ATOM 660 N N . PHE A 1 89 ? -7.737 15.021 23.829 1.00 88.31 89 PHE A N 1
ATOM 661 C CA . PHE A 1 89 ? -8.978 15.444 24.479 1.00 88.31 89 PHE A CA 1
ATOM 662 C C . PHE A 1 89 ? -8.753 15.828 25.949 1.00 88.31 89 PHE A C 1
ATOM 664 O O . PHE A 1 89 ? -9.193 16.891 26.388 1.00 88.31 89 PHE A O 1
ATOM 671 N N . GLY A 1 90 ? -8.006 15.006 26.695 1.00 87.94 90 GLY A N 1
ATOM 672 C CA . GLY A 1 90 ? -7.632 15.315 28.076 1.00 87.94 90 GLY A CA 1
ATOM 673 C C . GLY A 1 90 ? -6.833 16.617 28.187 1.00 87.94 90 GLY A C 1
ATOM 674 O O . GLY A 1 90 ? -7.120 17.445 29.049 1.00 87.94 90 GLY A O 1
ATOM 675 N N . LEU A 1 91 ? -5.883 16.841 27.276 1.00 86.88 91 LEU A N 1
ATOM 676 C CA . LEU A 1 91 ? -5.074 18.060 27.246 1.00 86.88 91 LEU A CA 1
ATOM 677 C C . LEU A 1 91 ? -5.886 19.306 26.851 1.00 86.88 91 LEU A C 1
ATOM 679 O O . LEU A 1 91 ? -5.691 20.377 27.418 1.00 86.88 91 LEU A O 1
ATOM 683 N N . ALA A 1 92 ? -6.837 19.185 25.924 1.00 87.56 92 ALA A N 1
ATOM 684 C CA . ALA A 1 92 ? -7.730 20.288 25.573 1.00 87.56 92 ALA A CA 1
ATOM 685 C C . ALA A 1 92 ? -8.593 20.723 26.771 1.00 87.56 92 ALA A C 1
ATOM 687 O O . ALA A 1 92 ? -8.745 21.921 27.018 1.00 87.56 92 ALA A O 1
ATOM 688 N N . LEU A 1 93 ? -9.103 19.766 27.557 1.00 87.56 93 LEU A N 1
ATOM 689 C CA . LEU A 1 93 ? -9.871 20.058 28.770 1.00 87.56 93 LEU A CA 1
ATOM 690 C C . LEU A 1 93 ? -9.028 20.751 29.849 1.00 87.56 93 LEU A C 1
ATOM 692 O O . LEU A 1 93 ? -9.499 21.716 30.457 1.00 87.56 93 LEU A O 1
ATOM 696 N N . THR A 1 94 ? -7.784 20.314 30.077 1.00 81.62 94 THR A N 1
ATOM 697 C CA . THR A 1 94 ? -6.903 20.961 31.065 1.00 81.62 94 THR A CA 1
ATOM 698 C C . THR A 1 94 ? -6.540 22.390 30.657 1.00 81.62 94 THR A C 1
ATOM 700 O O . THR A 1 94 ? -6.571 23.291 31.498 1.00 81.62 94 THR A O 1
ATOM 703 N N . VAL A 1 95 ? -6.276 22.632 29.369 1.00 83.38 95 VAL A N 1
ATOM 704 C CA . VAL A 1 95 ? -5.997 23.976 28.836 1.00 83.38 95 VAL A CA 1
ATOM 705 C C . VAL A 1 95 ? -7.220 24.893 28.950 1.00 83.38 95 VAL A C 1
ATOM 707 O O . VAL A 1 95 ? -7.076 26.052 29.342 1.00 83.38 95 VAL A O 1
ATOM 710 N N . LEU A 1 96 ? -8.429 24.393 28.669 1.00 84.31 96 LEU A N 1
ATOM 711 C CA . LEU A 1 96 ? -9.658 25.189 28.751 1.00 84.31 96 LEU A CA 1
ATOM 712 C C . LEU A 1 96 ? -9.980 25.610 30.197 1.00 84.31 96 LEU A C 1
ATOM 714 O O . LEU A 1 96 ? -10.344 26.763 30.439 1.00 84.31 96 LEU A O 1
ATOM 718 N N . ALA A 1 97 ? -9.778 24.708 31.164 1.00 75.69 97 ALA A N 1
ATOM 719 C CA . ALA A 1 97 ? -9.941 25.008 32.587 1.00 75.69 97 ALA A CA 1
ATOM 720 C C . ALA A 1 97 ? -8.927 26.058 33.080 1.00 75.69 97 ALA A C 1
ATOM 722 O O . ALA A 1 97 ? -9.287 26.966 33.831 1.00 75.69 97 ALA A O 1
ATOM 723 N N . ALA A 1 98 ? -7.675 25.981 32.620 1.00 74.06 98 ALA A N 1
ATOM 724 C CA . ALA A 1 98 ? -6.646 26.962 32.957 1.00 74.06 98 ALA A CA 1
ATOM 725 C C . ALA A 1 98 ? -6.900 28.339 32.307 1.00 74.06 98 ALA A C 1
ATOM 727 O O . ALA A 1 98 ? -6.714 29.374 32.949 1.00 74.06 98 ALA A O 1
ATOM 728 N N . GLY A 1 99 ? -7.371 28.376 31.056 1.00 74.25 99 GLY A N 1
ATOM 729 C CA . GLY A 1 99 ? -7.603 29.618 30.308 1.00 74.25 99 GLY A CA 1
ATOM 730 C C . GLY A 1 99 ? -8.756 30.483 30.837 1.00 74.25 99 GLY A C 1
ATOM 731 O O . GLY A 1 99 ? -8.674 31.714 30.790 1.00 74.25 99 GLY A O 1
ATOM 732 N N . ALA A 1 100 ? -9.806 29.873 31.398 1.00 64.19 100 ALA A N 1
ATOM 733 C CA . ALA A 1 100 ? -10.957 30.603 31.945 1.00 64.19 100 ALA A CA 1
ATOM 734 C C . ALA A 1 100 ? -10.576 31.528 33.121 1.00 64.19 100 ALA A C 1
ATOM 736 O O . ALA A 1 100 ? -11.120 32.628 33.256 1.00 64.19 100 ALA A O 1
ATOM 737 N N . LEU A 1 101 ? -9.587 31.129 33.929 1.00 63.56 101 LEU A N 1
ATOM 738 C CA . LEU A 1 101 ? -9.057 31.933 35.037 1.00 63.56 101 LEU A CA 1
ATOM 739 C C . LEU A 1 101 ? -8.308 33.178 34.536 1.00 63.56 101 LEU A C 1
ATOM 741 O O . LEU A 1 101 ? -8.440 34.261 35.108 1.00 63.56 101 LEU A O 1
ATOM 745 N N . SER A 1 102 ? -7.562 33.059 33.435 1.00 65.75 102 SER A N 1
ATOM 746 C CA . SER A 1 102 ? -6.824 34.181 32.842 1.00 65.75 102 SER A CA 1
ATOM 747 C C . SER A 1 102 ? -7.741 35.195 32.153 1.00 65.75 102 SER A C 1
ATOM 749 O O . SER A 1 102 ? -7.486 36.398 32.223 1.00 65.75 102 SER A O 1
ATOM 751 N N . HIS A 1 103 ? -8.830 34.740 31.525 1.00 65.56 103 HIS A N 1
ATOM 752 C CA . HIS A 1 103 ? -9.773 35.629 30.838 1.00 65.56 103 HIS A CA 1
ATOM 753 C C . HIS A 1 103 ? -10.499 36.569 31.820 1.00 65.56 103 HIS A C 1
ATOM 755 O O . HIS A 1 103 ? -10.666 37.757 31.543 1.00 65.56 103 HIS A O 1
ATOM 761 N N . LEU A 1 104 ? -10.848 36.069 33.010 1.00 64.31 104 LEU A N 1
ATOM 762 C CA . LEU A 1 104 ? -11.470 36.859 34.081 1.00 64.31 104 LEU A CA 1
ATOM 763 C C . LEU A 1 104 ? -10.501 37.830 34.775 1.00 64.31 104 LEU A C 1
ATOM 765 O O . LEU A 1 104 ? -10.921 38.877 35.270 1.00 64.31 104 LEU A O 1
ATOM 769 N N . ALA A 1 105 ? -9.201 37.526 34.792 1.00 62.41 105 ALA A N 1
ATOM 770 C CA . ALA A 1 105 ? -8.192 38.447 35.313 1.00 62.41 105 ALA A CA 1
ATOM 771 C C . ALA A 1 105 ? -8.000 39.674 34.402 1.00 62.41 105 ALA A C 1
ATOM 773 O O . ALA A 1 105 ? -7.681 40.758 34.889 1.00 62.41 105 ALA A O 1
ATOM 774 N N . ARG A 1 106 ? -8.243 39.533 33.090 1.00 62.16 106 ARG A N 1
ATOM 775 C CA . ARG A 1 106 ? -8.088 40.629 32.122 1.00 62.16 106 ARG A CA 1
ATOM 776 C C . ARG A 1 106 ? -9.196 41.671 32.241 1.00 62.16 106 ARG A C 1
ATOM 778 O O . ARG A 1 106 ? -8.910 42.861 32.269 1.00 62.16 106 ARG A O 1
ATOM 785 N N . THR A 1 107 ? -10.438 41.239 32.452 1.00 69.81 107 THR A N 1
ATOM 786 C CA . THR A 1 107 ? -11.582 42.155 32.607 1.00 69.81 107 THR A CA 1
ATOM 787 C C . THR A 1 107 ? -11.536 42.986 33.891 1.00 69.81 107 THR A C 1
ATOM 789 O O . THR A 1 107 ? -12.240 43.985 33.990 1.00 69.81 107 THR A O 1
ATOM 792 N N . ARG A 1 108 ? -10.734 42.590 34.891 1.00 58.47 108 ARG A N 1
ATOM 793 C CA . ARG A 1 108 ? -10.514 43.381 36.116 1.00 58.47 108 ARG A CA 1
ATOM 794 C C . ARG A 1 108 ? -9.407 44.424 35.989 1.00 58.47 108 ARG A C 1
ATOM 796 O O . ARG A 1 108 ? -9.254 45.226 36.898 1.00 58.47 108 ARG A O 1
ATOM 803 N N . ARG A 1 109 ? -8.618 44.384 34.914 1.00 62.72 109 ARG A N 1
ATOM 804 C CA . ARG A 1 109 ? -7.532 45.342 34.675 1.00 62.72 109 ARG A CA 1
ATOM 805 C C . ARG A 1 109 ? -7.962 46.515 33.789 1.00 62.72 109 ARG A C 1
ATOM 807 O O . ARG A 1 109 ? -7.312 47.550 33.831 1.00 62.72 109 ARG A O 1
ATOM 814 N N . ASP A 1 110 ? -9.056 46.352 33.046 1.00 60.94 110 ASP A N 1
ATOM 815 C CA . ASP A 1 110 ? -9.635 47.374 32.160 1.00 60.94 110 ASP A CA 1
ATOM 816 C C . ASP A 1 110 ? -10.773 48.194 32.816 1.00 60.94 110 ASP A C 1
ATOM 818 O O . ASP A 1 110 ? -11.519 48.881 32.120 1.00 60.94 110 ASP A O 1
ATOM 822 N N . ARG A 1 111 ? -10.936 48.132 34.145 1.00 49.00 111 ARG A N 1
ATOM 823 C CA . ARG A 1 111 ? -11.900 48.933 34.919 1.00 49.00 111 ARG A CA 1
ATOM 824 C C . ARG A 1 111 ? -11.195 49.624 36.076 1.00 49.00 111 ARG A C 1
ATOM 826 O O . ARG A 1 111 ? -11.572 50.777 36.362 1.00 49.00 111 ARG A O 1
#

Secondary structure (DSSP, 8-state):
-HHHHHHHS---S---HHHHHHHHHT--HHHHHHSSHHHHHHHHHHHHHHHHHHHHHSTT--PPPP------TT--------HHHHHHHHHHHHHHHHHHHHHHHHHTT--